Protein AF-A0A2X3JG83-F1 (afdb_monomer)

Sequence (57 aa):
MAASHAALSGEFNDVLLALNLSPLIHSDKDAEVIAKEMLLAHKAHLPNFAKAIEKLA

Secondary structure (DSSP, 8-state):
-HHHHHHHH--HHHHHHHHHTSTT---HHHHHHHHHHHHHHTGGG-GGGHHHHHHH-

Radius of gyration: 10.54 Å; Cα contacts (8 Å, |Δi|>4): 54; chains: 1; bounding box: 26×17×28 Å

Structure (mmCIF, N/CA/C/O backbone):
data_AF-A0A2X3JG83-F1
#
_entry.id   AF-A0A2X3JG83-F1
#
loop_
_atom_site.group_PDB
_atom_site.id
_atom_site.type_symbol
_atom_site.label_atom_id
_atom_site.label_alt_id
_atom_site.label_comp_id
_atom_site.label_asym_id
_atom_site.label_entity_id
_atom_site.label_seq_id
_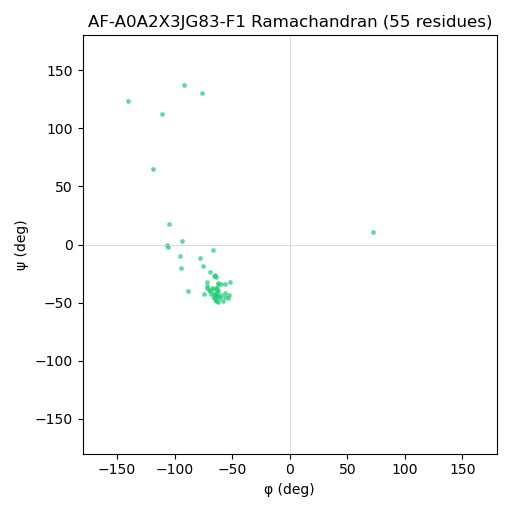atom_site.pdbx_PDB_ins_code
_atom_site.Cartn_x
_atom_site.Cartn_y
_atom_site.Cartn_z
_atom_site.occupancy
_atom_site.B_iso_or_equiv
_atom_site.auth_seq_id
_atom_site.auth_comp_id
_atom_site.auth_asym_id
_atom_site.auth_atom_id
_atom_site.pdbx_PDB_model_num
ATOM 1 N N . MET A 1 1 ? 13.099 4.721 -1.378 1.00 72.25 1 MET A N 1
ATOM 2 C CA . MET A 1 1 ? 12.599 5.610 -0.301 1.00 72.25 1 MET A CA 1
ATOM 3 C C . MET A 1 1 ? 11.076 5.696 -0.282 1.00 72.25 1 MET A C 1
ATOM 5 O O . MET A 1 1 ? 10.524 5.589 0.801 1.00 72.25 1 MET A O 1
ATOM 9 N N . ALA A 1 2 ? 10.394 5.802 -1.433 1.00 81.62 2 ALA A N 1
ATOM 10 C CA . ALA A 1 2 ? 8.925 5.874 -1.502 1.00 81.62 2 ALA A CA 1
ATOM 11 C C . ALA A 1 2 ? 8.198 4.723 -0.774 1.00 81.62 2 ALA A C 1
ATOM 13 O O . ALA A 1 2 ? 7.321 4.984 0.037 1.00 81.62 2 ALA A O 1
ATOM 14 N N . ALA A 1 3 ? 8.623 3.466 -0.958 1.00 84.31 3 ALA A N 1
ATOM 15 C CA . ALA A 1 3 ? 8.008 2.325 -0.265 1.00 84.31 3 ALA A CA 1
ATOM 16 C C . ALA A 1 3 ? 8.166 2.378 1.269 1.00 84.31 3 ALA A C 1
ATOM 18 O O . ALA A 1 3 ? 7.230 2.088 2.007 1.00 84.31 3 ALA A O 1
ATOM 19 N N . SER A 1 4 ? 9.339 2.788 1.762 1.00 87.00 4 SER A N 1
ATOM 20 C CA . SER A 1 4 ? 9.581 2.965 3.200 1.00 87.00 4 SER A CA 1
ATOM 21 C C . SER A 1 4 ? 8.760 4.120 3.774 1.00 87.00 4 SER A C 1
ATOM 23 O O . SER A 1 4 ? 8.271 4.018 4.892 1.00 87.00 4 SER A O 1
ATOM 25 N N . HIS A 1 5 ? 8.592 5.201 3.005 1.00 87.62 5 HIS A N 1
ATOM 26 C CA . HIS A 1 5 ? 7.734 6.319 3.384 1.00 87.62 5 HIS A CA 1
ATOM 27 C C . HIS A 1 5 ? 6.273 5.881 3.480 1.00 87.62 5 HIS A C 1
ATOM 29 O O . HIS A 1 5 ? 5.666 6.083 4.524 1.00 87.62 5 HIS A O 1
ATOM 35 N N . ALA A 1 6 ? 5.764 5.181 2.463 1.00 88.88 6 ALA A N 1
ATOM 36 C CA . ALA A 1 6 ? 4.415 4.626 2.455 1.00 88.88 6 ALA A CA 1
ATOM 37 C C . ALA A 1 6 ? 4.160 3.695 3.652 1.00 88.88 6 ALA A C 1
ATOM 39 O O . ALA A 1 6 ? 3.116 3.771 4.290 1.00 88.88 6 ALA A O 1
ATOM 40 N N . ALA A 1 7 ? 5.132 2.847 4.010 1.00 88.06 7 ALA A N 1
ATOM 41 C CA . ALA A 1 7 ? 5.022 1.944 5.159 1.00 88.06 7 ALA A CA 1
ATOM 42 C C . ALA A 1 7 ? 4.918 2.671 6.516 1.00 88.06 7 ALA A C 1
ATOM 44 O O . ALA A 1 7 ? 4.340 2.131 7.465 1.00 88.06 7 ALA A O 1
ATOM 45 N N . LEU A 1 8 ? 5.490 3.876 6.613 1.00 88.62 8 LEU A N 1
ATOM 46 C CA . LEU A 1 8 ? 5.439 4.720 7.807 1.00 88.62 8 LEU A CA 1
ATOM 47 C C . LEU A 1 8 ? 4.211 5.637 7.816 1.00 88.62 8 LEU A C 1
ATOM 49 O O . LEU A 1 8 ? 3.613 5.815 8.874 1.00 88.62 8 LEU A O 1
ATOM 53 N N . SER A 1 9 ? 3.842 6.215 6.670 1.00 88.44 9 SER A N 1
ATOM 54 C CA . SER A 1 9 ? 2.683 7.104 6.550 1.00 88.44 9 SER A CA 1
ATOM 55 C C . SER A 1 9 ? 1.368 6.336 6.643 1.00 88.44 9 SER A C 1
ATOM 57 O O . SER A 1 9 ? 0.412 6.832 7.234 1.00 88.44 9 SER A O 1
ATOM 59 N N . GLY A 1 10 ? 1.327 5.116 6.099 1.00 87.62 10 GLY A N 1
ATOM 60 C CA . GLY A 1 10 ? 0.114 4.310 6.028 1.00 87.62 10 GLY A CA 1
ATOM 61 C C . GLY A 1 10 ? -0.903 4.827 5.008 1.00 87.62 10 GLY A C 1
ATOM 62 O O . GLY A 1 10 ? -2.043 4.366 5.007 1.00 87.62 10 GLY A O 1
ATOM 63 N N . GLU A 1 11 ? -0.519 5.779 4.153 1.00 89.75 11 GLU A N 1
ATOM 64 C CA . GLU A 1 11 ? -1.415 6.437 3.202 1.00 89.75 11 GLU A CA 1
ATOM 65 C C . GLU A 1 11 ? -1.428 5.716 1.849 1.00 89.75 11 GLU A C 1
ATOM 67 O O . GLU A 1 11 ? -0.393 5.338 1.299 1.00 89.75 11 GLU A O 1
ATOM 72 N N . PHE A 1 12 ? -2.622 5.565 1.270 1.00 88.00 12 PHE A N 1
ATOM 73 C CA . PHE A 1 12 ? -2.801 4.860 -0.003 1.00 88.00 12 PHE A CA 1
ATOM 74 C C . PHE A 1 12 ? -2.069 5.543 -1.167 1.00 88.00 12 PHE A C 1
ATOM 76 O O . PHE A 1 12 ? -1.435 4.874 -1.978 1.00 88.00 12 PHE A O 1
ATOM 83 N N . ASN A 1 13 ? -2.086 6.878 -1.216 1.00 89.50 13 ASN A N 1
ATOM 84 C CA . ASN A 1 13 ? -1.421 7.644 -2.274 1.00 89.50 13 ASN A CA 1
ATOM 85 C C . ASN A 1 13 ? 0.098 7.425 -2.295 1.00 89.50 13 ASN A C 1
ATOM 87 O O . ASN A 1 13 ? 0.695 7.377 -3.369 1.00 89.50 13 ASN A O 1
ATOM 91 N N . ASP A 1 14 ? 0.721 7.232 -1.131 1.00 90.50 14 ASP A N 1
ATOM 92 C CA . ASP A 1 14 ? 2.157 6.959 -1.052 1.00 90.50 14 ASP A CA 1
ATOM 93 C C . ASP A 1 14 ? 2.488 5.546 -1.547 1.00 90.50 14 ASP A C 1
ATOM 95 O O . ASP A 1 14 ? 3.540 5.329 -2.152 1.00 90.50 14 ASP A O 1
ATOM 99 N N . VAL A 1 15 ? 1.577 4.587 -1.340 1.00 89.44 15 VAL A N 1
ATOM 100 C CA . VAL A 1 15 ? 1.685 3.232 -1.904 1.00 89.44 15 VAL A CA 1
ATOM 101 C C . VAL A 1 15 ? 1.582 3.279 -3.425 1.00 89.44 15 VAL A C 1
ATOM 103 O O . VAL A 1 15 ? 2.411 2.671 -4.099 1.00 89.44 15 VAL A O 1
ATOM 106 N N . LEU A 1 16 ? 0.624 4.036 -3.971 1.00 89.38 16 LEU A N 1
ATOM 107 C CA . LEU A 1 16 ? 0.492 4.228 -5.419 1.00 89.38 16 LEU A CA 1
ATOM 108 C C . LEU A 1 16 ? 1.741 4.868 -6.013 1.00 89.38 16 LEU A C 1
ATOM 110 O O . LEU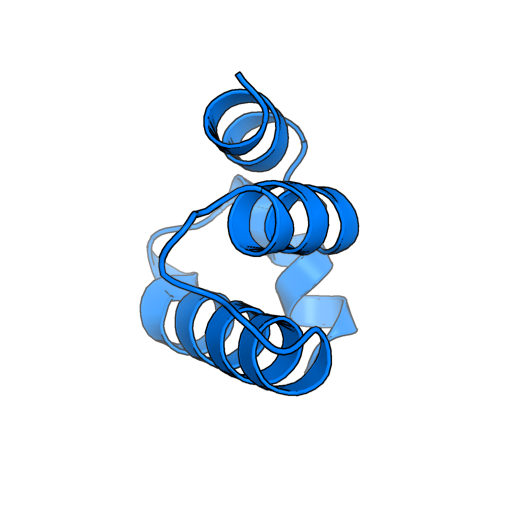 A 1 16 ? 2.268 4.374 -7.004 1.00 89.38 16 LEU A O 1
ATOM 114 N N . LEU A 1 17 ? 2.270 5.916 -5.376 1.00 89.38 17 LEU A N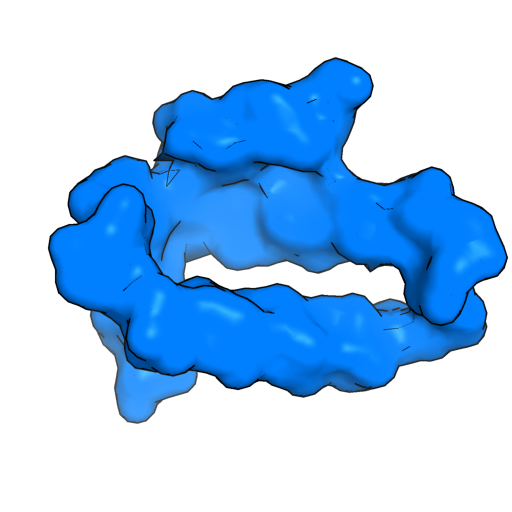 1
ATOM 115 C CA . LEU A 1 17 ? 3.512 6.546 -5.811 1.00 89.38 17 LEU A CA 1
ATOM 116 C C . LEU A 1 17 ? 4.678 5.547 -5.790 1.00 89.38 17 LEU A C 1
ATOM 118 O O . LEU A 1 17 ? 5.460 5.489 -6.735 1.00 89.38 17 LEU A O 1
ATOM 122 N N . ALA A 1 18 ? 4.793 4.735 -4.737 1.00 90.06 18 ALA A N 1
ATOM 123 C CA . ALA A 1 18 ? 5.833 3.717 -4.640 1.00 90.06 18 ALA A CA 1
ATOM 124 C C . ALA A 1 18 ? 5.708 2.631 -5.724 1.00 90.06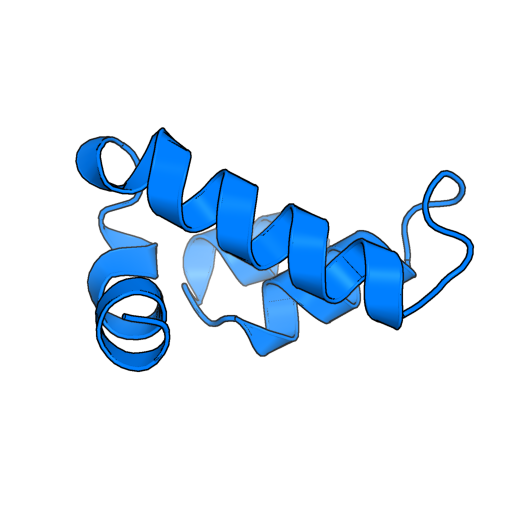 18 ALA A C 1
ATOM 126 O O . ALA A 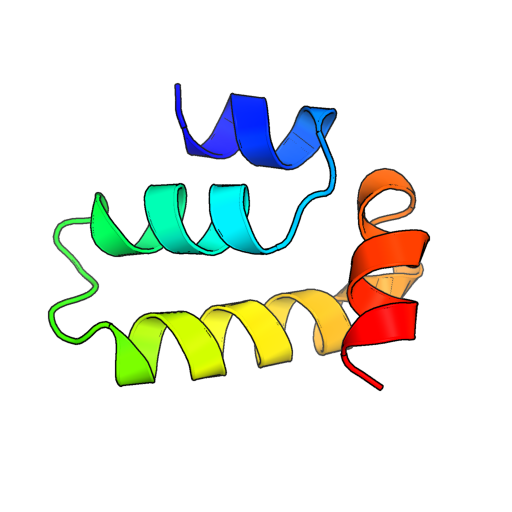1 18 ? 6.731 2.176 -6.235 1.00 90.06 18 ALA A O 1
ATOM 127 N N . LEU A 1 19 ? 4.482 2.237 -6.084 1.00 87.81 19 LEU A N 1
ATOM 128 C CA . LEU A 1 19 ? 4.213 1.257 -7.136 1.00 87.81 19 LEU A CA 1
ATOM 129 C C . LEU A 1 19 ? 4.435 1.832 -8.533 1.00 87.81 19 LEU A C 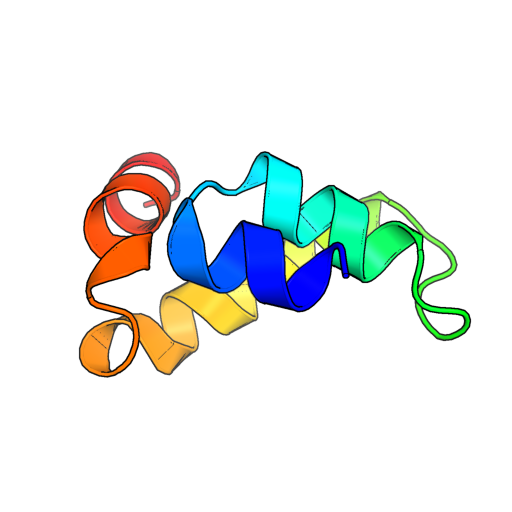1
ATOM 131 O O . LEU A 1 19 ? 5.089 1.183 -9.338 1.00 87.81 19 LEU A O 1
ATOM 135 N N . ASN A 1 20 ? 3.999 3.061 -8.798 1.00 85.38 20 ASN A N 1
ATOM 136 C CA . ASN A 1 20 ? 4.221 3.748 -10.073 1.00 85.38 20 ASN A CA 1
ATOM 137 C C . ASN A 1 20 ? 5.702 4.036 -10.354 1.00 85.38 20 ASN A C 1
ATOM 139 O O . ASN A 1 20 ? 6.114 4.134 -11.506 1.00 85.38 20 ASN A O 1
ATOM 143 N N . LEU A 1 21 ? 6.525 4.158 -9.309 1.00 85.44 21 LEU A N 1
ATOM 144 C CA . LEU A 1 21 ? 7.981 4.251 -9.443 1.00 85.44 21 LEU A CA 1
ATOM 145 C C . LEU A 1 21 ? 8.648 2.889 -9.706 1.00 85.44 21 LEU A C 1
ATOM 147 O O . LEU A 1 21 ? 9.839 2.846 -10.019 1.00 85.44 21 LEU A O 1
ATOM 151 N N . SER A 1 22 ? 7.924 1.778 -9.550 1.00 83.94 22 SER A N 1
ATOM 152 C CA . SER A 1 22 ? 8.449 0.443 -9.819 1.00 83.94 22 SER A CA 1
ATOM 153 C C . SER A 1 22 ? 8.505 0.195 -11.328 1.00 83.94 22 SER A C 1
ATOM 155 O O . SER A 1 22 ? 7.486 0.332 -12.002 1.00 83.94 22 SER A O 1
ATOM 157 N N . PRO A 1 23 ? 9.641 -0.270 -11.880 1.00 84.56 23 PRO A N 1
ATOM 158 C CA . PRO A 1 23 ? 9.763 -0.542 -13.313 1.00 84.56 23 PRO A CA 1
ATOM 159 C C . PRO A 1 23 ? 8.884 -1.708 -13.798 1.00 84.56 23 PRO A C 1
ATOM 161 O O . PRO A 1 23 ? 8.867 -1.986 -14.991 1.00 84.56 23 PRO A O 1
ATOM 164 N N . LEU A 1 24 ? 8.197 -2.407 -12.888 1.00 84.69 24 LEU A N 1
ATOM 165 C CA . LEU A 1 24 ? 7.316 -3.545 -13.167 1.00 84.69 24 LEU A CA 1
ATOM 166 C C . LEU A 1 24 ? 5.839 -3.148 -13.311 1.00 84.69 24 LEU A C 1
ATOM 168 O O . LEU A 1 24 ? 5.016 -3.983 -13.676 1.00 84.69 24 LEU A O 1
ATOM 172 N N . ILE A 1 25 ? 5.492 -1.901 -12.983 1.00 82.06 25 ILE A N 1
ATOM 173 C CA . ILE A 1 25 ? 4.130 -1.379 -13.059 1.00 82.06 25 ILE A CA 1
ATOM 174 C C . ILE A 1 25 ? 4.107 -0.357 -14.194 1.00 82.06 25 ILE A C 1
ATOM 176 O O . ILE A 1 25 ? 4.739 0.692 -14.117 1.00 82.06 25 ILE A O 1
ATOM 180 N N . HIS A 1 26 ? 3.396 -0.679 -15.270 1.00 78.31 26 HIS A N 1
ATOM 181 C CA . HIS A 1 26 ? 3.354 0.149 -16.482 1.00 78.31 26 HIS A CA 1
ATOM 182 C C . HIS A 1 26 ? 2.028 0.906 -16.649 1.00 78.31 26 HIS A C 1
ATOM 184 O O . HIS A 1 26 ? 1.841 1.619 -17.633 1.00 78.31 26 HIS A O 1
ATOM 190 N N . SER A 1 27 ? 1.099 0.730 -15.709 1.00 83.50 27 SER A N 1
ATOM 191 C CA . SER A 1 27 ? -0.258 1.268 -15.748 1.00 83.50 27 SER A CA 1
ATOM 192 C C . SER A 1 27 ? -0.654 1.728 -14.352 1.00 83.50 27 SER A C 1
ATOM 194 O O . SER A 1 27 ? -0.666 0.921 -13.421 1.00 83.50 27 SER A O 1
ATOM 196 N N . ASP A 1 28 ? -1.033 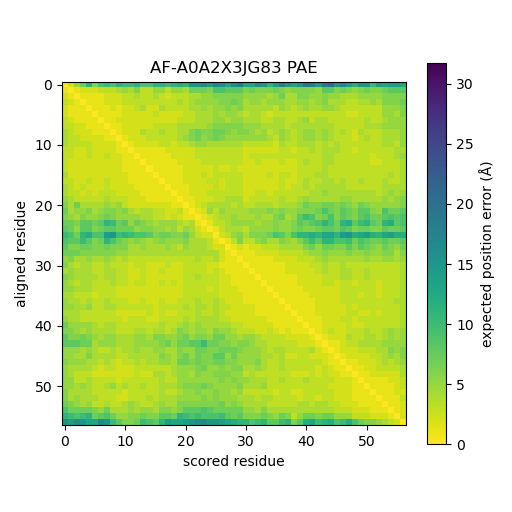3.002 -14.218 1.00 82.38 28 ASP A N 1
ATOM 197 C CA . ASP A 1 28 ? -1.563 3.563 -12.966 1.00 82.38 28 ASP A CA 1
ATOM 198 C C . ASP A 1 28 ? -2.783 2.777 -12.469 1.00 82.38 28 ASP A C 1
ATOM 200 O O . ASP A 1 28 ? -2.992 2.589 -11.272 1.00 82.38 28 ASP A O 1
ATOM 204 N N . LYS A 1 29 ? -3.581 2.272 -13.413 1.00 85.5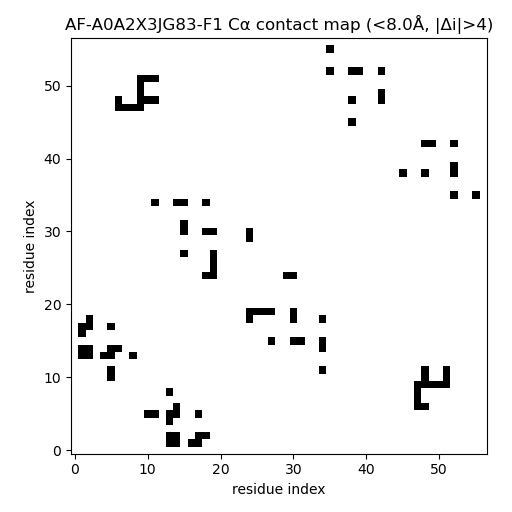6 29 LYS A N 1
ATOM 205 C CA . LYS A 1 29 ? -4.802 1.523 -13.126 1.00 85.56 29 LYS A CA 1
ATOM 206 C C . LYS A 1 29 ? -4.491 0.152 -12.534 1.00 85.56 29 LYS A C 1
ATOM 208 O O . LYS A 1 29 ? -5.162 -0.280 -11.601 1.00 85.56 29 LYS A O 1
ATOM 213 N N . ASP A 1 30 ? -3.448 -0.501 -13.042 1.00 86.56 30 ASP A N 1
ATOM 214 C CA . ASP A 1 30 ? -2.991 -1.782 -12.503 1.00 86.56 30 ASP A CA 1
ATOM 215 C C . ASP A 1 30 ? -2.322 -1.571 -11.140 1.00 86.56 30 ASP A C 1
ATOM 217 O O . ASP A 1 30 ? -2.549 -2.353 -10.219 1.00 86.56 30 ASP A O 1
ATOM 221 N N . ALA A 1 31 ? -1.573 -0.473 -10.974 1.00 88.06 31 ALA A N 1
ATOM 222 C CA . ALA A 1 31 ? -1.001 -0.065 -9.693 1.00 88.06 31 ALA A CA 1
ATOM 223 C C . ALA A 1 31 ? -2.081 0.083 -8.615 1.00 88.06 31 ALA A C 1
ATOM 225 O O . ALA A 1 31 ? -1.917 -0.419 -7.506 1.00 88.06 31 ALA A O 1
ATOM 226 N N . GLU A 1 32 ? -3.196 0.737 -8.950 1.00 89.44 32 GLU A N 1
ATOM 227 C CA . GLU A 1 32 ? -4.303 0.977 -8.027 1.00 89.44 32 GLU A CA 1
ATOM 228 C C . GLU A 1 32 ? -5.003 -0.311 -7.601 1.00 89.44 32 GLU A C 1
ATOM 230 O O . GLU A 1 32 ? -5.218 -0.537 -6.406 1.00 89.44 32 GLU A O 1
ATOM 235 N N . VAL A 1 33 ? -5.303 -1.185 -8.564 1.00 90.25 33 VAL A N 1
ATOM 236 C CA . VAL A 1 33 ? -5.917 -2.487 -8.286 1.00 90.25 33 VAL A CA 1
ATOM 237 C C . VAL A 1 33 ? -4.990 -3.332 -7.414 1.00 90.25 33 VAL A C 1
ATOM 239 O O . VAL A 1 33 ? -5.410 -3.802 -6.358 1.00 90.25 33 VAL A O 1
ATOM 242 N N . ILE A 1 34 ? -3.714 -3.453 -7.791 1.00 89.75 34 ILE A N 1
ATOM 243 C CA . ILE A 1 34 ? -2.728 -4.240 -7.042 1.00 89.75 34 ILE A CA 1
ATOM 244 C C . ILE A 1 34 ? -2.533 -3.670 -5.634 1.00 89.75 34 ILE A C 1
ATOM 246 O O . ILE A 1 34 ? -2.524 -4.431 -4.668 1.00 89.75 34 ILE A O 1
ATOM 250 N N . ALA A 1 35 ? -2.415 -2.347 -5.482 1.00 90.19 35 ALA A N 1
ATOM 251 C CA . ALA A 1 35 ? -2.282 -1.702 -4.177 1.00 90.19 35 ALA A CA 1
ATOM 252 C C . ALA A 1 35 ? -3.468 -2.035 -3.272 1.00 90.19 35 ALA A C 1
ATOM 254 O O . ALA A 1 35 ? -3.289 -2.443 -2.122 1.00 90.19 35 ALA A O 1
ATOM 255 N N . LYS A 1 36 ? -4.687 -1.884 -3.799 1.00 90.38 36 LYS A N 1
ATOM 256 C CA . LYS A 1 36 ? -5.918 -2.135 -3.054 1.00 90.38 36 LYS A CA 1
ATOM 257 C C . LYS A 1 36 ? -6.027 -3.604 -2.649 1.00 90.38 36 LYS A C 1
ATOM 259 O O . LYS A 1 36 ? -6.286 -3.890 -1.480 1.00 90.38 36 LYS A O 1
ATOM 264 N N . GLU A 1 37 ? -5.789 -4.529 -3.576 1.00 90.75 37 GLU A N 1
ATOM 265 C CA . GLU A 1 37 ? -5.843 -5.965 -3.291 1.00 90.75 37 GLU A CA 1
ATOM 266 C C . GLU A 1 37 ? -4.770 -6.394 -2.286 1.00 90.75 37 GLU A C 1
ATOM 268 O O . GLU A 1 37 ? -5.074 -7.124 -1.343 1.00 90.75 37 GLU A O 1
ATOM 273 N N . MET A 1 38 ? -3.538 -5.893 -2.413 1.00 90.12 38 MET A N 1
ATOM 274 C CA . MET A 1 38 ? -2.447 -6.196 -1.482 1.00 90.12 38 MET A CA 1
ATOM 275 C C . MET A 1 38 ? -2.740 -5.707 -0.063 1.00 90.12 38 MET A C 1
ATOM 277 O O . MET A 1 38 ? -2.528 -6.458 0.893 1.00 90.12 38 MET A O 1
ATOM 281 N N . LEU A 1 39 ? -3.261 -4.484 0.078 1.00 89.62 39 LEU A N 1
ATOM 282 C CA . LEU A 1 39 ? -3.635 -3.919 1.374 1.00 89.62 39 LEU A CA 1
ATOM 283 C C . LEU A 1 39 ? -4.798 -4.682 2.019 1.00 89.62 39 LEU A C 1
ATOM 285 O O . LEU A 1 39 ? -4.744 -4.984 3.210 1.00 89.62 39 LEU A O 1
ATOM 289 N N . LEU A 1 40 ? -5.827 -5.040 1.245 1.00 88.50 40 LEU A N 1
ATOM 290 C CA . LEU A 1 40 ? -6.975 -5.799 1.748 1.00 88.50 40 LEU A CA 1
ATOM 291 C C . LEU A 1 40 ? -6.598 -7.235 2.128 1.00 88.50 40 LEU A C 1
ATOM 293 O O . LEU A 1 40 ? -7.014 -7.713 3.187 1.00 88.50 40 LEU A O 1
ATOM 297 N N . ALA A 1 41 ? -5.785 -7.903 1.307 1.00 91.31 41 ALA A N 1
ATOM 298 C CA . ALA A 1 41 ? -5.312 -9.261 1.562 1.00 91.31 41 ALA A CA 1
ATOM 299 C C . ALA A 1 41 ? -4.448 -9.340 2.832 1.00 91.31 41 ALA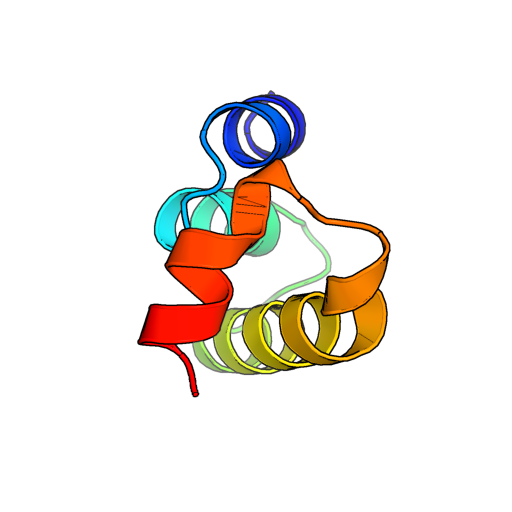 A C 1
ATOM 301 O O . ALA A 1 41 ? -4.573 -10.287 3.606 1.00 91.31 41 ALA A O 1
ATOM 302 N N . HIS A 1 42 ? -3.624 -8.319 3.092 1.00 90.38 42 HIS A N 1
ATOM 303 C CA . HIS A 1 42 ? -2.690 -8.287 4.224 1.00 90.38 42 HIS A CA 1
ATOM 304 C C . HIS A 1 42 ? -3.143 -7.376 5.369 1.00 90.38 42 HIS A C 1
ATOM 306 O O . HIS A 1 42 ? -2.341 -7.042 6.242 1.00 90.38 42 HIS A O 1
ATOM 312 N N . LYS A 1 43 ? -4.429 -7.007 5.424 1.00 87.00 43 LYS A N 1
ATOM 313 C CA . LYS A 1 43 ? -4.973 -6.079 6.431 1.00 87.00 43 LYS A CA 1
ATOM 314 C C . LYS A 1 43 ? -4.635 -6.448 7.879 1.00 87.00 43 LYS A C 1
ATOM 316 O O . LYS A 1 43 ? -4.432 -5.567 8.705 1.00 87.00 43 LYS A O 1
ATOM 321 N N . ALA A 1 44 ? -4.524 -7.743 8.183 1.00 88.25 44 ALA A N 1
ATOM 322 C CA . ALA A 1 44 ? -4.180 -8.239 9.517 1.00 88.25 44 ALA A CA 1
ATOM 323 C C . ALA A 1 44 ? -2.723 -7.941 9.928 1.00 88.25 44 ALA A C 1
ATOM 325 O O . ALA A 1 44 ? -2.420 -7.886 11.116 1.00 88.25 44 ALA A O 1
ATOM 326 N N . HIS A 1 45 ? -1.830 -7.737 8.958 1.00 88.38 45 HIS A N 1
ATOM 327 C CA . HIS A 1 45 ? -0.400 -7.497 9.168 1.00 88.38 45 HIS A CA 1
ATOM 328 C C . HIS A 1 45 ? 0.007 -6.035 8.951 1.00 88.38 45 HIS A C 1
ATOM 330 O O . HIS A 1 45 ? 1.169 -5.688 9.153 1.00 88.38 45 HIS A O 1
ATOM 336 N N . LEU A 1 46 ? -0.935 -5.173 8.557 1.00 89.38 46 LEU A N 1
ATOM 337 C CA . LEU A 1 46 ? -0.680 -3.786 8.176 1.00 89.38 46 LEU A CA 1
ATOM 338 C C . LEU A 1 46 ? -1.423 -2.795 9.094 1.00 89.38 46 LEU A C 1
ATOM 340 O O . LEU A 1 46 ? -2.286 -2.052 8.625 1.00 89.38 46 LEU A O 1
ATOM 344 N N . PRO A 1 47 ? -1.084 -2.728 10.398 1.00 87.94 47 PRO A N 1
ATOM 345 C CA . PRO A 1 47 ? -1.777 -1.855 11.349 1.00 87.94 47 PRO A CA 1
ATOM 346 C C . PRO A 1 47 ? -1.644 -0.366 10.998 1.00 87.94 47 PRO A C 1
ATOM 348 O O . PRO A 1 47 ? -2.591 0.393 11.187 1.00 87.94 47 PRO A O 1
ATOM 351 N N . ASN A 1 48 ? -0.514 0.049 10.415 1.00 88.19 48 ASN A N 1
ATOM 352 C CA . ASN A 1 48 ? -0.310 1.432 9.964 1.00 88.19 48 ASN A CA 1
ATOM 353 C C . ASN A 1 48 ? -1.249 1.813 8.808 1.00 88.19 48 ASN A C 1
ATOM 355 O O . ASN A 1 48 ? -1.611 2.976 8.677 1.00 88.19 48 ASN A O 1
ATOM 359 N N . PHE A 1 49 ? -1.691 0.836 8.011 1.00 88.50 49 PHE A N 1
ATOM 360 C CA . PHE A 1 49 ? -2.604 1.050 6.888 1.00 88.50 49 PHE A CA 1
ATOM 361 C C . PHE A 1 49 ? -4.075 0.851 7.260 1.00 88.50 49 PHE A C 1
ATOM 363 O O . PHE A 1 49 ? -4.927 0.976 6.386 1.00 88.50 49 PHE A O 1
ATOM 370 N N . ALA A 1 50 ? -4.409 0.573 8.526 1.00 86.81 50 ALA A N 1
ATOM 371 C CA . ALA A 1 50 ? -5.787 0.299 8.944 1.00 86.81 50 ALA A CA 1
ATOM 372 C C . ALA A 1 50 ? -6.763 1.407 8.506 1.00 86.81 50 ALA A C 1
ATOM 374 O O . ALA A 1 50 ? -7.806 1.116 7.929 1.00 86.81 50 ALA A O 1
ATOM 375 N N . LYS A 1 51 ? -6.363 2.676 8.663 1.00 86.75 51 LYS A N 1
ATOM 376 C CA . LYS A 1 51 ? -7.158 3.839 8.235 1.00 86.75 51 LYS A CA 1
ATOM 377 C C . LYS A 1 51 ? -7.317 3.938 6.718 1.00 86.75 51 LYS A C 1
ATOM 379 O O . LYS A 1 51 ? -8.371 4.347 6.240 1.00 86.75 51 LYS A O 1
ATOM 384 N N . ALA A 1 52 ? -6.274 3.614 5.956 1.00 86.62 52 ALA A N 1
ATOM 385 C CA . ALA A 1 52 ? -6.348 3.607 4.498 1.00 86.62 52 ALA A CA 1
ATOM 386 C C . ALA A 1 52 ? -7.238 2.463 4.002 1.00 86.62 52 ALA A C 1
ATOM 388 O O . ALA A 1 52 ? -8.053 2.665 3.111 1.00 86.62 52 ALA A O 1
ATOM 389 N N . ILE A 1 53 ? -7.138 1.290 4.629 1.00 87.12 53 ILE A N 1
ATOM 390 C CA . ILE A 1 53 ? -7.968 0.121 4.336 1.00 87.12 53 ILE A CA 1
ATOM 391 C C . ILE A 1 53 ? -9.442 0.398 4.654 1.00 87.12 53 ILE A C 1
ATOM 393 O O . ILE A 1 53 ? -10.293 0.083 3.829 1.00 87.12 53 ILE A O 1
ATOM 397 N N . GLU A 1 54 ? -9.754 1.035 5.788 1.00 86.81 54 GLU A N 1
ATOM 398 C CA . GLU A 1 54 ? -11.126 1.449 6.129 1.00 86.81 54 GLU A CA 1
ATOM 399 C C . GLU A 1 54 ? -11.727 2.421 5.107 1.00 86.81 54 GLU A C 1
ATOM 401 O O . GLU A 1 54 ? -12.919 2.359 4.846 1.00 86.81 54 GLU A O 1
ATOM 406 N N . LYS A 1 55 ? -10.919 3.303 4.504 1.00 83.88 55 LYS A N 1
ATOM 407 C CA . LYS A 1 55 ? -11.375 4.219 3.441 1.00 83.88 55 LYS A CA 1
ATOM 408 C C . LYS A 1 55 ? -11.566 3.534 2.081 1.00 83.88 55 LYS A C 1
ATOM 410 O O . LYS A 1 55 ? -12.187 4.118 1.197 1.00 83.88 55 LYS A O 1
ATOM 415 N N . LEU A 1 56 ? -10.970 2.357 1.885 1.00 78.62 56 LEU A N 1
ATOM 416 C CA . LEU A 1 56 ? -11.002 1.591 0.633 1.00 78.62 56 LEU A CA 1
ATOM 417 C C . LEU A 1 56 ? -12.116 0.532 0.599 1.00 78.62 56 LEU A C 1
ATOM 419 O O . LEU A 1 56 ? -12.444 0.057 -0.499 1.00 78.62 56 LEU A O 1
ATOM 423 N N . ALA A 1 57 ? -12.613 0.138 1.777 1.00 63.56 57 ALA A N 1
ATOM 424 C CA . ALA A 1 57 ? -13.717 -0.797 1.994 1.00 63.56 57 ALA A CA 1
ATOM 425 C C . ALA A 1 57 ? -15.075 -0.100 1.837 1.00 63.56 57 ALA A C 1
ATOM 427 O O . ALA A 1 57 ? -15.963 -0.733 1.225 1.00 63.56 57 ALA A O 1
#

Mean predicted aligned error: 3.94 Å

InterPro domains:
  IPR015955 Lactate dehydrogenase/glycoside hydrolase, family 4, C-terminal [G3DSA:3.90.110.10] (1-57)
  IPR015955 Lactate dehydrogenase/glycoside hydrolase, family 4, C-terminal [SSF56327] (5-53)

Foldseek 3Di:
DLVVVCLQQLALVSQLVVQVPDPVDPDSVVSNVCSLCVCQVCVVVRPNNVVVNVVSD

Solvent-accessible surface area (backbone atoms only — not comparable to full-atom values): 3266 Å² total; per-residue (Å²): 110,50,57,63,48,17,66,69,69,17,42,60,69,38,45,42,53,31,39,60,71,34,96,86,42,92,42,73,68,57,33,49,52,50,52,52,51,52,48,62,76,42,47,92,80,33,73,61,31,46,69,39,48,65,75,72,108

Organism: NCBI:txid158822

pLDDT: mean 86.62, std 4.63, range [63.56, 91.31]